Protein AF-A0A382YWA3-F1 (afdb_monomer_lite)

Secondary structure (DSSP, 8-state):
----TT--TTSHHHHHHHHHHHHHHHTTPPEEE---TTHHHHHHHHHHHTT--EEEEE---SS--PPPTT-SEEEE-

pLDDT: mean 93.29, std 7.41, range [61.38, 98.62]

Sequence (77 aa):
VFGSARFKPDHPYYALGREVGAGLARLGFTVMTGGGPGLMEATNRGAKEAGGRSVACNIRLPKEEDPNPYLDHFVTA

Organism: NCBI:txid408172

Structure (mmCIF, N/CA/C/O backbone):
data_AF-A0A382YWA3-F1
#
_entry.id   AF-A0A382YWA3-F1
#
loop_
_atom_site.group_PDB
_atom_site.id
_atom_site.type_symbol
_atom_site.label_atom_id
_atom_site.label_alt_id
_atom_site.label_comp_id
_atom_site.label_asym_id
_atom_site.label_e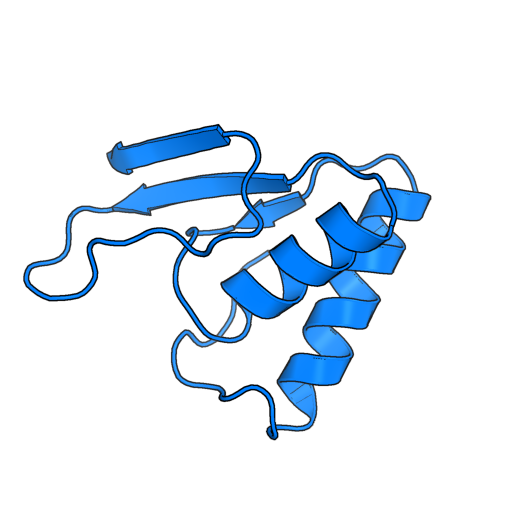ntity_id
_atom_site.label_seq_id
_atom_site.pdbx_PDB_ins_code
_atom_site.Cartn_x
_atom_site.Cartn_y
_atom_site.Cartn_z
_atom_site.occupancy
_atom_site.B_iso_or_equiv
_atom_site.auth_seq_id
_atom_site.auth_comp_id
_atom_site.auth_asym_id
_atom_site.auth_atom_id
_atom_site.pdbx_PDB_model_num
ATOM 1 N N . VAL A 1 1 ? 4.403 1.851 4.692 1.00 92.19 1 VAL A N 1
ATOM 2 C CA . VAL A 1 1 ? 4.716 0.417 4.499 1.00 92.19 1 VAL A CA 1
ATOM 3 C C . VAL A 1 1 ? 5.644 0.281 3.307 1.00 92.19 1 VAL A C 1
ATOM 5 O O . VAL A 1 1 ? 5.385 0.904 2.282 1.00 92.19 1 VAL A O 1
ATOM 8 N N . PHE A 1 2 ? 6.723 -0.488 3.459 1.00 93.94 2 PHE A N 1
ATOM 9 C CA . PHE A 1 2 ? 7.700 -0.769 2.405 1.00 93.94 2 PHE A CA 1
ATOM 10 C C . PHE A 1 2 ? 7.689 -2.258 2.064 1.00 93.94 2 PHE A C 1
ATOM 12 O O . PHE A 1 2 ? 7.416 -3.089 2.928 1.00 93.94 2 PHE A O 1
ATOM 19 N N . GLY A 1 3 ? 7.994 -2.594 0.814 1.00 93.00 3 GLY A N 1
ATOM 20 C CA . GLY A 1 3 ? 8.029 -3.975 0.348 1.00 93.00 3 GLY A CA 1
ATOM 21 C C . GLY A 1 3 ? 8.432 -4.078 -1.120 1.00 93.00 3 GLY A C 1
ATOM 22 O O . GLY A 1 3 ? 8.561 -3.071 -1.812 1.00 93.00 3 GLY A O 1
ATOM 23 N N . SER A 1 4 ? 8.643 -5.309 -1.587 1.00 92.44 4 SER A N 1
ATOM 24 C CA . SER A 1 4 ? 9.058 -5.596 -2.964 1.00 92.44 4 SER A CA 1
ATOM 25 C C . SER A 1 4 ? 8.047 -5.085 -3.993 1.00 92.44 4 SER A C 1
ATOM 27 O O . SER A 1 4 ? 6.869 -5.441 -3.936 1.00 92.44 4 SER A O 1
ATOM 29 N N . ALA A 1 5 ? 8.536 -4.344 -4.990 1.00 91.12 5 ALA A N 1
ATOM 30 C CA . ALA A 1 5 ? 7.766 -3.936 -6.167 1.00 91.12 5 ALA A CA 1
ATOM 31 C C . ALA A 1 5 ? 7.489 -5.099 -7.144 1.00 91.12 5 ALA A C 1
ATOM 33 O O . ALA A 1 5 ? 6.661 -4.991 -8.040 1.00 91.12 5 ALA A O 1
ATOM 34 N N . ARG A 1 6 ? 8.184 -6.236 -6.985 1.00 91.31 6 ARG A N 1
ATOM 35 C CA . ARG A 1 6 ? 8.207 -7.331 -7.973 1.00 91.31 6 ARG A CA 1
ATOM 36 C C . ARG A 1 6 ? 7.219 -8.460 -7.689 1.00 91.31 6 ARG A C 1
ATOM 38 O O . ARG A 1 6 ? 7.102 -9.380 -8.495 1.00 91.31 6 ARG A O 1
ATOM 45 N N . PHE A 1 7 ? 6.566 -8.452 -6.530 1.00 92.06 7 PHE A N 1
ATOM 46 C CA . PHE A 1 7 ? 5.632 -9.516 -6.165 1.00 92.06 7 PHE A CA 1
ATOM 47 C C . PHE A 1 7 ? 4.313 -9.334 -6.897 1.00 92.06 7 PHE A C 1
ATOM 49 O O . PHE A 1 7 ? 3.678 -8.296 -6.793 1.00 92.06 7 PHE A O 1
ATOM 56 N N . LYS A 1 8 ? 3.907 -10.353 -7.645 1.00 91.75 8 LYS A N 1
ATOM 57 C CA . LYS A 1 8 ? 2.654 -10.348 -8.393 1.00 91.75 8 LYS A CA 1
ATOM 58 C C . LYS A 1 8 ? 1.459 -10.682 -7.479 1.00 91.75 8 LYS A C 1
ATOM 60 O O . LYS A 1 8 ? 1.675 -11.205 -6.384 1.00 91.75 8 LYS A O 1
ATOM 65 N N . PRO A 1 9 ? 0.212 -10.408 -7.907 1.00 90.88 9 PRO A N 1
ATOM 66 C CA . PRO A 1 9 ? -0.988 -10.682 -7.109 1.00 90.88 9 PRO A CA 1
ATOM 67 C C . PRO A 1 9 ? -1.198 -12.146 -6.694 1.00 90.88 9 PRO A C 1
ATOM 69 O O . PRO A 1 9 ? -1.887 -12.406 -5.713 1.00 90.88 9 PRO A O 1
ATOM 72 N N . ASP A 1 10 ? -0.616 -13.094 -7.428 1.00 93.62 10 ASP A N 1
ATOM 73 C CA . ASP A 1 10 ? -0.620 -14.532 -7.135 1.00 93.62 10 ASP A CA 1
ATOM 74 C C . ASP A 1 10 ? 0.408 -14.941 -6.065 1.00 93.62 10 ASP A C 1
ATOM 76 O O . ASP A 1 10 ? 0.354 -16.049 -5.534 1.00 93.62 10 ASP A O 1
ATOM 80 N N . HIS A 1 11 ? 1.338 -14.053 -5.710 1.00 95.62 11 HIS A N 1
ATOM 81 C CA . HIS A 1 11 ? 2.332 -14.318 -4.682 1.00 95.62 11 HIS A CA 1
ATOM 82 C C . HIS A 1 11 ? 1.680 -14.305 -3.284 1.00 95.62 11 HIS A C 1
ATOM 84 O O . HIS A 1 11 ? 0.971 -13.350 -2.956 1.00 95.62 11 HIS A O 1
ATOM 90 N N . PRO A 1 12 ? 1.977 -15.266 -2.385 1.00 94.50 12 PRO A N 1
ATOM 91 C CA . PRO A 1 12 ? 1.344 -15.342 -1.060 1.00 94.50 12 PRO A CA 1
ATOM 92 C C . PRO A 1 12 ? 1.511 -14.059 -0.230 1.00 94.50 12 PRO A C 1
ATOM 94 O O . PRO A 1 12 ? 0.583 -13.604 0.435 1.00 94.50 12 PRO A O 1
ATOM 97 N N . TYR A 1 13 ? 2.673 -13.408 -0.321 1.00 96.31 13 TYR A N 1
ATOM 98 C CA . TYR A 1 13 ? 2.898 -12.129 0.359 1.00 96.31 13 TYR A CA 1
ATOM 99 C C . TYR A 1 13 ? 2.073 -10.957 -0.179 1.00 96.31 13 TYR A C 1
ATOM 101 O O . TYR A 1 13 ? 1.887 -9.991 0.555 1.00 96.31 13 TYR A O 1
ATOM 109 N N . TYR A 1 14 ? 1.552 -11.017 -1.408 1.00 97.38 14 TYR A N 1
ATOM 110 C CA . TYR A 1 14 ? 0.627 -9.991 -1.888 1.00 97.38 14 TYR A CA 1
ATOM 111 C C . TYR A 1 14 ? -0.688 -10.048 -1.099 1.00 97.38 14 TYR A C 1
ATOM 113 O O . TYR A 1 14 ? -1.156 -9.021 -0.609 1.00 97.38 14 TYR A O 1
ATOM 121 N N . ALA A 1 15 ? -1.245 -11.246 -0.891 1.00 96.25 15 ALA A N 1
ATOM 122 C CA . ALA A 1 15 ? -2.434 -11.427 -0.056 1.00 96.25 15 ALA A CA 1
ATOM 123 C C . ALA A 1 15 ? -2.196 -10.923 1.378 1.00 96.25 15 ALA A C 1
ATOM 125 O O . ALA A 1 15 ? -2.982 -10.123 1.885 1.00 96.25 15 ALA A O 1
ATOM 126 N N . LEU A 1 16 ? -1.050 -11.276 1.974 1.00 97.31 16 LEU A N 1
ATOM 127 C CA . LEU A 1 16 ? -0.663 -10.779 3.297 1.00 97.31 16 LEU A CA 1
ATOM 128 C C . LEU A 1 16 ? -0.534 -9.246 3.332 1.00 97.31 16 LEU A C 1
ATOM 130 O O . LEU A 1 16 ? -1.020 -8.606 4.260 1.00 97.31 16 LEU A O 1
ATOM 134 N N . GLY A 1 17 ? 0.084 -8.631 2.320 1.00 97.69 17 GLY A N 1
ATOM 135 C CA . GLY A 1 17 ? 0.206 -7.172 2.228 1.00 97.69 17 GLY A CA 1
ATOM 136 C C . GLY A 1 17 ? -1.155 -6.473 2.197 1.00 97.69 17 GLY A C 1
ATOM 137 O O . GLY A 1 17 ? -1.354 -5.458 2.867 1.00 97.69 17 GLY A O 1
ATOM 138 N N . ARG A 1 18 ? -2.125 -7.059 1.487 1.00 97.94 18 ARG A N 1
ATOM 139 C CA . ARG A 1 18 ? -3.511 -6.578 1.446 1.00 97.94 18 ARG A CA 1
ATOM 140 C C . ARG A 1 18 ? -4.205 -6.696 2.800 1.00 97.94 18 ARG A C 1
ATOM 142 O O . ARG A 1 18 ? -4.855 -5.746 3.231 1.00 97.94 18 ARG A O 1
ATOM 149 N N . GLU A 1 19 ? -4.027 -7.805 3.510 1.00 98.25 19 GLU A N 1
ATOM 150 C CA . GLU A 1 19 ? -4.559 -7.971 4.869 1.00 98.25 19 GLU A CA 1
ATOM 151 C C . GLU A 1 19 ? -3.961 -6.962 5.854 1.00 98.25 19 GLU A C 1
ATOM 153 O O . GLU A 1 19 ? -4.699 -6.350 6.630 1.00 98.25 19 GLU A O 1
ATOM 158 N N . VAL A 1 20 ? -2.647 -6.726 5.775 1.00 98.06 20 VAL A N 1
ATOM 159 C CA . VAL A 1 20 ? -1.947 -5.718 6.584 1.00 98.06 20 VAL A CA 1
ATOM 160 C C . VAL A 1 20 ? -2.504 -4.323 6.306 1.00 98.06 20 VAL A C 1
ATOM 162 O O . VAL A 1 20 ? -2.859 -3.612 7.245 1.00 98.06 20 VAL A O 1
ATOM 165 N N . GLY A 1 21 ? -2.643 -3.937 5.034 1.00 98.31 21 GLY A N 1
ATOM 166 C CA . GLY A 1 21 ? -3.224 -2.647 4.651 1.00 98.31 21 GLY A CA 1
ATOM 167 C C . GLY A 1 21 ? -4.643 -2.455 5.186 1.00 98.31 21 GLY A C 1
ATOM 168 O O . GLY A 1 21 ? -4.958 -1.412 5.759 1.00 98.31 21 GLY A O 1
ATOM 169 N N . ALA A 1 22 ? -5.478 -3.490 5.077 1.00 98.62 22 ALA A N 1
ATOM 170 C CA . ALA A 1 22 ? -6.843 -3.466 5.590 1.00 98.62 22 ALA A CA 1
ATOM 171 C C . ALA A 1 22 ? -6.888 -3.383 7.126 1.00 98.62 22 ALA A C 1
ATOM 173 O O . ALA A 1 22 ? -7.719 -2.673 7.691 1.00 98.62 22 ALA A O 1
ATOM 174 N N . GLY A 1 23 ? -5.987 -4.088 7.814 1.00 98.56 23 GLY A N 1
ATOM 175 C CA . GLY A 1 23 ? -5.847 -4.033 9.268 1.00 98.56 23 GLY A CA 1
ATOM 176 C C . GLY A 1 23 ? -5.454 -2.642 9.761 1.00 98.56 23 GLY A C 1
ATOM 177 O O . GLY A 1 23 ? -6.106 -2.108 10.654 1.00 98.56 23 GLY A O 1
ATOM 178 N N . LEU A 1 24 ? -4.450 -2.024 9.134 1.00 98.25 24 LEU A N 1
ATOM 179 C CA . LEU A 1 24 ? -4.009 -0.664 9.461 1.00 98.25 24 LEU A CA 1
ATOM 180 C C . LEU A 1 24 ? -5.133 0.361 9.262 1.00 98.25 24 LEU A C 1
ATOM 182 O O . LEU A 1 24 ? -5.368 1.189 10.140 1.00 98.25 24 LEU A O 1
ATOM 186 N N . ALA A 1 25 ? -5.867 0.262 8.153 1.00 98.06 25 ALA A N 1
ATOM 187 C CA . ALA A 1 25 ? -7.016 1.121 7.880 1.00 98.06 25 ALA A CA 1
ATOM 188 C C . ALA A 1 25 ? -8.129 0.968 8.930 1.00 98.06 25 ALA A C 1
ATOM 190 O O . ALA A 1 25 ? -8.632 1.967 9.438 1.00 98.06 25 ALA A O 1
ATOM 191 N N . ARG A 1 26 ? -8.476 -0.270 9.316 1.00 98.06 26 ARG A N 1
ATOM 192 C CA . ARG A 1 26 ? -9.482 -0.537 10.364 1.00 98.06 26 ARG A CA 1
ATOM 193 C C . ARG A 1 26 ? -9.082 -0.005 11.740 1.00 98.06 26 ARG A C 1
ATOM 195 O O . ARG A 1 26 ? -9.954 0.321 12.535 1.00 98.06 26 ARG A O 1
ATOM 202 N N . LEU A 1 27 ? -7.783 0.100 12.013 1.00 98.12 27 LEU A N 1
ATOM 203 C CA . LEU A 1 27 ? -7.252 0.722 13.228 1.00 98.12 27 LEU A CA 1
ATOM 204 C C . LEU A 1 27 ? -7.261 2.263 13.172 1.00 98.12 27 LEU A C 1
ATOM 206 O O . LEU A 1 27 ? -6.854 2.906 14.135 1.00 98.12 27 LEU A O 1
ATOM 210 N N . GLY A 1 28 ? -7.713 2.864 12.067 1.00 97.69 28 GLY A N 1
ATOM 211 C CA . GLY A 1 28 ? -7.784 4.314 11.885 1.00 97.69 28 GLY A CA 1
ATOM 212 C C . GLY A 1 28 ? -6.500 4.950 11.348 1.00 97.69 28 GLY A C 1
ATOM 213 O O . GLY A 1 28 ? -6.406 6.176 11.295 1.00 97.69 28 GLY A O 1
ATOM 214 N N . PHE A 1 29 ? -5.508 4.157 10.929 1.00 98.25 29 PHE A N 1
ATOM 215 C CA . PHE A 1 29 ? -4.283 4.697 10.341 1.00 98.25 29 PHE A CA 1
ATOM 216 C C . PHE A 1 29 ? -4.460 5.036 8.860 1.00 98.25 29 PHE A C 1
ATOM 218 O O . PHE A 1 29 ? -5.107 4.319 8.097 1.00 98.25 29 PHE A O 1
ATOM 225 N N . THR A 1 30 ? -3.791 6.108 8.431 1.00 97.94 30 THR A N 1
ATOM 226 C CA . THR A 1 30 ? -3.542 6.360 7.008 1.00 97.94 30 THR A CA 1
ATOM 227 C C . THR A 1 30 ? -2.404 5.466 6.532 1.00 97.94 30 THR A C 1
ATOM 229 O O . THR A 1 30 ? -1.338 5.417 7.148 1.00 97.94 30 THR A O 1
ATOM 232 N N . VAL A 1 31 ? -2.606 4.778 5.413 1.00 98.19 31 VAL A N 1
ATOM 233 C CA . VAL A 1 31 ? -1.593 3.910 4.815 1.00 98.19 31 VAL A CA 1
ATOM 234 C C . VAL A 1 31 ? -0.813 4.692 3.768 1.00 98.19 31 VAL A C 1
ATOM 236 O O . VAL A 1 31 ? -1.375 5.128 2.770 1.00 98.19 31 VAL A O 1
ATOM 239 N N . MET A 1 32 ? 0.496 4.836 3.987 1.00 97.25 32 MET A N 1
ATOM 240 C CA . MET A 1 32 ? 1.428 5.449 3.036 1.00 97.25 32 MET A CA 1
ATOM 241 C C . MET A 1 32 ? 2.429 4.424 2.494 1.00 97.25 32 MET A C 1
ATOM 243 O O . MET A 1 32 ? 3.002 3.657 3.275 1.00 97.25 32 MET A O 1
ATOM 247 N N . THR A 1 33 ? 2.679 4.428 1.184 1.00 96.31 33 THR A N 1
ATOM 248 C CA . THR A 1 33 ? 3.701 3.595 0.513 1.00 96.31 33 THR A CA 1
ATOM 249 C C . THR A 1 33 ? 4.519 4.420 -0.497 1.00 96.31 33 THR A C 1
ATOM 251 O O . THR A 1 33 ? 4.371 5.639 -0.561 1.00 96.31 33 THR A O 1
ATOM 254 N N . GLY A 1 34 ? 5.381 3.765 -1.286 1.00 93.75 34 GLY A N 1
ATOM 255 C CA . GLY A 1 34 ? 6.034 4.380 -2.450 1.00 93.75 34 GLY A CA 1
ATOM 256 C C . GLY A 1 34 ? 5.138 4.504 -3.692 1.00 93.75 34 GLY A C 1
ATOM 257 O O . GLY A 1 34 ? 5.542 5.103 -4.676 1.00 93.75 34 GLY A O 1
ATOM 258 N N . GLY A 1 35 ? 3.927 3.938 -3.675 1.00 92.62 35 GLY A N 1
ATOM 259 C CA . GLY A 1 35 ? 2.956 4.032 -4.771 1.00 92.62 35 GLY A CA 1
ATOM 260 C C . GLY A 1 35 ? 3.200 3.101 -5.959 1.00 92.62 35 GLY A C 1
ATOM 261 O O . GLY A 1 35 ? 2.333 3.003 -6.820 1.00 92.62 35 GLY A O 1
ATOM 262 N N . GLY A 1 36 ? 4.315 2.372 -5.983 1.00 92.25 36 GLY A N 1
ATOM 263 C CA . GLY A 1 36 ? 4.627 1.411 -7.040 1.00 92.25 36 GLY A CA 1
ATOM 264 C C . GLY A 1 36 ? 3.837 0.092 -6.964 1.00 92.25 36 GLY A C 1
ATOM 265 O O . GLY A 1 36 ? 2.959 -0.076 -6.106 1.00 92.25 36 GLY A O 1
ATOM 266 N N . PRO A 1 37 ? 4.166 -0.868 -7.846 1.00 93.88 37 PRO A N 1
ATOM 267 C CA . PRO A 1 37 ? 3.511 -2.170 -7.908 1.00 93.88 37 PRO A CA 1
ATOM 268 C C . PRO A 1 37 ? 3.875 -3.078 -6.719 1.00 93.88 37 PRO A C 1
ATOM 270 O O . PRO A 1 37 ? 4.591 -2.711 -5.782 1.00 93.88 37 PRO A O 1
ATOM 273 N N . GLY A 1 38 ? 3.350 -4.299 -6.748 1.00 94.69 38 GLY A N 1
ATOM 274 C CA . GLY A 1 38 ? 3.671 -5.358 -5.801 1.00 94.69 38 GLY A CA 1
ATOM 275 C C . GLY A 1 38 ? 3.160 -5.115 -4.391 1.00 94.69 38 GLY A C 1
ATOM 276 O O . GLY A 1 38 ? 1.975 -4.867 -4.199 1.00 94.69 38 GLY A O 1
ATOM 277 N N . LEU A 1 39 ? 4.020 -5.232 -3.374 1.00 96.75 39 LEU A N 1
ATOM 278 C CA . LEU A 1 39 ? 3.573 -5.125 -1.978 1.00 96.75 39 LEU A CA 1
ATOM 279 C C . LEU A 1 39 ? 3.078 -3.726 -1.606 1.00 96.75 39 LEU A C 1
ATOM 281 O O . LEU A 1 39 ? 2.242 -3.590 -0.710 1.00 96.75 39 LEU A O 1
ATOM 285 N N . MET A 1 40 ? 3.578 -2.693 -2.285 1.00 95.88 40 MET A N 1
ATOM 286 C CA . MET A 1 40 ? 3.088 -1.328 -2.108 1.00 95.88 40 MET A CA 1
ATOM 287 C C . MET A 1 40 ? 1.630 -1.238 -2.565 1.00 95.88 40 MET A C 1
ATOM 289 O O . MET A 1 40 ? 0.764 -0.909 -1.753 1.00 95.88 40 MET A O 1
ATOM 293 N N . GLU A 1 41 ? 1.352 -1.658 -3.802 1.00 96.75 41 GLU A N 1
ATOM 294 C CA . GLU A 1 41 ? -0.007 -1.790 -4.332 1.00 96.75 41 GLU A CA 1
ATOM 295 C C . GLU A 1 41 ? -0.898 -2.655 -3.435 1.00 96.75 41 GLU A C 1
ATOM 297 O O . GLU A 1 41 ? -1.990 -2.222 -3.077 1.00 96.75 41 GLU A O 1
ATOM 302 N N . ALA A 1 42 ? -0.436 -3.840 -3.021 1.00 97.88 42 ALA A N 1
ATOM 303 C CA . ALA A 1 42 ? -1.208 -4.740 -2.168 1.00 97.88 42 ALA A CA 1
ATOM 304 C C . ALA A 1 42 ? -1.684 -4.042 -0.888 1.00 97.88 42 ALA A C 1
ATOM 306 O O . ALA A 1 42 ? -2.857 -4.120 -0.521 1.00 97.88 42 ALA A O 1
ATOM 307 N N . THR A 1 43 ? -0.780 -3.307 -0.237 1.00 98.00 43 THR A N 1
ATOM 308 C CA . THR A 1 43 ? -1.081 -2.588 1.003 1.00 98.00 43 THR A CA 1
ATOM 309 C C . THR A 1 43 ? -2.040 -1.420 0.755 1.00 98.00 43 THR A C 1
ATOM 311 O O . THR A 1 43 ? -3.002 -1.253 1.505 1.00 98.00 43 THR A O 1
ATOM 314 N N . ASN A 1 44 ? -1.824 -0.629 -0.304 1.00 98.06 44 ASN A N 1
ATOM 315 C CA . ASN A 1 44 ? -2.725 0.471 -0.672 1.00 98.06 44 ASN A CA 1
ATOM 316 C C . ASN A 1 44 ? -4.131 -0.037 -1.003 1.00 98.06 44 ASN A C 1
ATOM 318 O O . ASN A 1 44 ? -5.122 0.501 -0.510 1.00 98.06 44 ASN A O 1
ATOM 322 N N . ARG A 1 45 ? -4.211 -1.124 -1.771 1.00 98.00 45 ARG A N 1
ATOM 323 C CA . ARG A 1 45 ? -5.454 -1.814 -2.105 1.00 98.00 45 ARG A CA 1
ATOM 324 C C . ARG A 1 45 ? -6.201 -2.257 -0.857 1.00 98.00 45 ARG A C 1
ATOM 326 O O . ARG A 1 45 ? -7.379 -1.948 -0.715 1.00 98.00 45 ARG A O 1
ATOM 333 N N . GLY A 1 46 ? -5.515 -2.938 0.059 1.00 98.12 46 GLY A N 1
ATOM 334 C CA . GLY A 1 46 ? -6.108 -3.395 1.313 1.00 98.12 46 GLY A CA 1
ATOM 335 C C . GLY A 1 46 ? -6.670 -2.250 2.150 1.00 98.12 46 GLY A C 1
ATOM 336 O O . GLY A 1 46 ? -7.785 -2.339 2.660 1.00 98.12 46 GLY A O 1
ATOM 337 N N . ALA A 1 47 ? -5.926 -1.147 2.242 1.00 98.31 47 ALA A N 1
ATOM 338 C CA . ALA A 1 47 ? -6.368 0.044 2.957 1.00 98.31 47 ALA A CA 1
ATOM 339 C C . ALA A 1 47 ? -7.627 0.657 2.330 1.00 98.31 47 ALA A C 1
ATOM 341 O O . ALA A 1 47 ? -8.594 0.946 3.035 1.00 98.31 47 ALA A O 1
ATOM 342 N N . LYS A 1 48 ? -7.628 0.802 1.001 1.00 97.69 48 LYS A N 1
ATOM 343 C CA . LYS A 1 48 ? -8.724 1.393 0.229 1.00 97.69 48 LYS A CA 1
ATOM 344 C C . LYS A 1 48 ? -10.010 0.573 0.330 1.00 97.69 48 LYS A C 1
ATOM 346 O O . LYS A 1 48 ? -11.081 1.127 0.549 1.00 97.69 48 LYS A O 1
ATOM 351 N N . GLU A 1 49 ? -9.905 -0.747 0.214 1.00 98.00 49 GLU A N 1
ATOM 352 C CA . GLU A 1 49 ? -11.044 -1.668 0.329 1.00 98.00 49 GLU A CA 1
ATOM 353 C C . GLU A 1 49 ? -11.638 -1.709 1.741 1.00 98.00 49 GLU A C 1
ATOM 355 O O . GLU A 1 49 ? -12.835 -1.932 1.898 1.00 98.00 49 GLU A O 1
ATOM 360 N N . ALA A 1 50 ? -10.824 -1.451 2.766 1.00 98.00 50 ALA A N 1
ATOM 361 C CA . ALA A 1 50 ? -11.285 -1.285 4.140 1.00 98.00 50 ALA A CA 1
ATOM 362 C C . ALA A 1 50 ? -11.865 0.115 4.432 1.00 98.00 50 ALA A C 1
ATOM 364 O O . ALA A 1 50 ? -12.195 0.402 5.581 1.00 98.00 50 ALA A O 1
ATOM 365 N N . GLY A 1 51 ? -11.975 0.992 3.426 1.00 97.31 51 GLY A N 1
ATOM 366 C CA . GLY A 1 51 ? -12.476 2.362 3.577 1.00 97.31 51 GLY A CA 1
ATOM 367 C C . GLY A 1 51 ? -11.479 3.336 4.213 1.00 97.31 51 GLY A C 1
ATOM 368 O O . GLY A 1 51 ? -11.861 4.442 4.589 1.00 97.31 51 GLY A O 1
ATOM 369 N N . GLY A 1 52 ? -10.210 2.942 4.350 1.00 97.31 52 GLY A N 1
ATOM 370 C CA . GLY A 1 52 ? -9.147 3.788 4.883 1.00 97.31 52 GLY A CA 1
ATOM 371 C C . GLY A 1 52 ? -8.532 4.723 3.844 1.00 97.31 52 GLY A C 1
ATOM 372 O O . GLY A 1 52 ? -8.713 4.570 2.636 1.00 97.31 52 GLY A O 1
ATOM 373 N N . ARG A 1 53 ? -7.750 5.685 4.341 1.00 97.56 53 ARG A N 1
ATOM 374 C CA . ARG A 1 53 ? -6.980 6.636 3.529 1.00 97.56 53 ARG A CA 1
ATOM 375 C C . ARG A 1 53 ? -5.709 5.963 3.002 1.00 97.56 53 ARG A C 1
ATOM 377 O O . ARG A 1 53 ? -4.925 5.427 3.788 1.00 97.56 53 ARG A O 1
ATOM 384 N N . SER A 1 54 ? -5.488 6.034 1.695 1.00 97.88 54 SER A N 1
ATOM 385 C CA . SER A 1 54 ? -4.359 5.416 0.996 1.00 97.88 54 SER A CA 1
ATOM 386 C C . SER A 1 54 ? -3.563 6.476 0.237 1.00 97.88 54 SER A C 1
ATOM 388 O O . SER A 1 54 ? -4.094 7.142 -0.649 1.00 97.88 54 SER A O 1
ATOM 390 N N . VAL A 1 55 ? -2.291 6.665 0.585 1.00 97.31 55 VAL A N 1
ATOM 391 C CA . VAL A 1 55 ? -1.430 7.706 0.003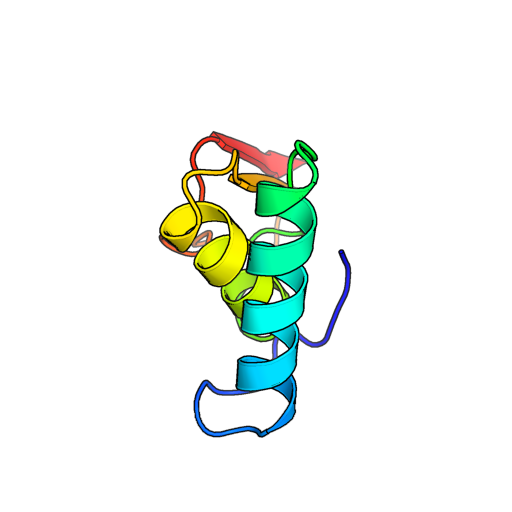 1.00 97.31 55 VAL A CA 1
ATOM 392 C C . VAL A 1 55 ? -0.070 7.159 -0.430 1.00 97.31 55 VAL A C 1
ATOM 394 O O . VAL A 1 55 ? 0.342 6.072 -0.010 1.00 97.31 55 VAL A O 1
ATOM 397 N N . ALA A 1 56 ? 0.640 7.906 -1.275 1.00 95.44 56 ALA A N 1
ATOM 398 C CA . ALA A 1 56 ? 1.987 7.545 -1.707 1.00 95.44 56 ALA A CA 1
ATOM 399 C C . ALA A 1 56 ? 2.957 8.730 -1.764 1.00 95.44 56 ALA A C 1
ATOM 401 O O . ALA A 1 56 ? 2.576 9.859 -2.068 1.00 95.44 56 ALA A O 1
ATOM 402 N N . CYS A 1 57 ? 4.230 8.431 -1.509 1.00 93.56 57 CYS A N 1
ATOM 403 C CA . CYS A 1 57 ? 5.363 9.305 -1.789 1.00 93.56 57 CYS A CA 1
ATOM 404 C C . CYS A 1 57 ? 6.267 8.586 -2.793 1.00 93.56 57 CYS A C 1
ATOM 406 O O . CYS A 1 57 ? 7.004 7.672 -2.420 1.00 93.56 57 CYS A O 1
ATOM 408 N N . ASN A 1 58 ? 6.132 8.945 -4.066 1.00 87.62 58 ASN A N 1
ATOM 409 C CA . ASN A 1 58 ? 6.848 8.321 -5.168 1.00 87.62 58 ASN A CA 1
ATOM 410 C C . ASN A 1 58 ? 8.143 9.084 -5.492 1.00 87.62 58 ASN A C 1
ATOM 412 O O . ASN A 1 58 ? 8.326 10.237 -5.095 1.00 87.62 58 ASN A O 1
ATOM 416 N N . ILE A 1 59 ? 9.023 8.437 -6.248 1.00 88.62 59 ILE A N 1
ATOM 417 C CA . ILE A 1 59 ? 10.255 9.005 -6.797 1.00 88.62 59 ILE A CA 1
ATOM 418 C C . ILE A 1 59 ? 10.218 8.934 -8.323 1.00 88.62 59 ILE A C 1
ATOM 420 O O . ILE A 1 59 ? 9.570 8.060 -8.897 1.00 88.62 59 ILE A O 1
ATOM 424 N N . ARG A 1 60 ? 10.941 9.827 -9.001 1.00 84.62 60 ARG A N 1
ATOM 425 C CA . ARG A 1 60 ? 11.083 9.748 -10.463 1.00 84.62 60 ARG A CA 1
ATOM 426 C C . ARG A 1 60 ? 11.991 8.591 -10.867 1.00 84.62 60 ARG A C 1
ATOM 428 O O . ARG A 1 60 ? 13.180 8.588 -10.542 1.00 84.62 60 ARG A O 1
ATOM 435 N N . LEU A 1 61 ? 11.449 7.640 -11.624 1.00 82.25 61 LEU A N 1
ATOM 436 C CA . LEU A 1 61 ? 12.200 6.526 -12.198 1.00 82.25 61 LEU A CA 1
ATOM 437 C C . LEU A 1 61 ? 12.073 6.521 -13.728 1.00 82.25 61 LEU A C 1
ATOM 439 O O . LEU A 1 61 ? 10.993 6.776 -14.244 1.00 82.25 61 LEU A O 1
ATOM 443 N N . PRO A 1 62 ? 13.122 6.141 -14.482 1.00 77.19 62 PRO A N 1
ATOM 444 C CA . PRO A 1 62 ? 13.082 6.146 -15.950 1.00 77.19 62 PRO A CA 1
ATOM 445 C C . PRO A 1 62 ? 12.069 5.180 -16.594 1.00 77.19 62 PRO A C 1
ATOM 447 O O . PRO A 1 62 ? 11.880 5.234 -17.807 1.00 77.19 62 PRO A O 1
ATOM 450 N N . LYS A 1 63 ? 11.512 4.223 -15.833 1.00 70.44 63 LYS A N 1
ATOM 451 C CA . LYS A 1 63 ? 10.68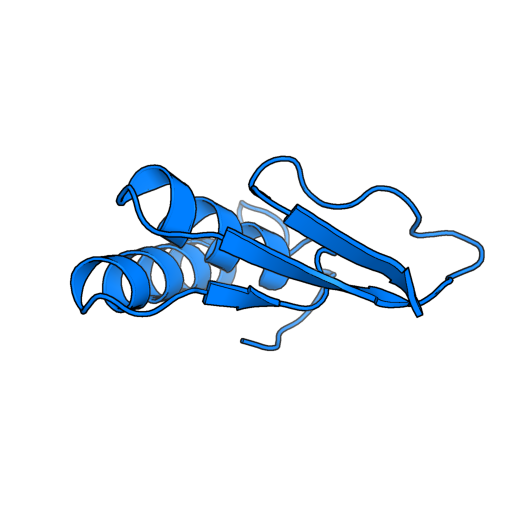5 3.109 -16.344 1.00 70.44 63 LYS A CA 1
ATOM 452 C C . LYS A 1 63 ? 9.489 2.709 -15.461 1.00 70.44 63 LYS A C 1
ATOM 454 O O . LYS A 1 63 ? 8.742 1.824 -15.860 1.00 70.44 63 LYS A O 1
ATOM 459 N N . GLU A 1 64 ? 9.291 3.331 -14.303 1.00 62.88 64 GLU A N 1
ATOM 460 C CA . GLU A 1 64 ? 8.162 3.064 -13.395 1.00 62.88 64 GLU A CA 1
ATOM 461 C C . GLU A 1 64 ? 7.537 4.410 -13.022 1.00 62.88 64 GLU A C 1
ATOM 463 O O . GLU A 1 64 ? 7.963 5.039 -12.058 1.00 62.88 64 GLU A O 1
ATOM 468 N N . GLU A 1 65 ? 6.594 4.895 -13.833 1.00 61.38 65 GLU A N 1
ATOM 469 C CA . GLU A 1 65 ? 5.993 6.221 -13.618 1.00 61.38 65 GLU A CA 1
ATOM 470 C C . GLU A 1 65 ? 4.569 6.168 -13.069 1.00 61.3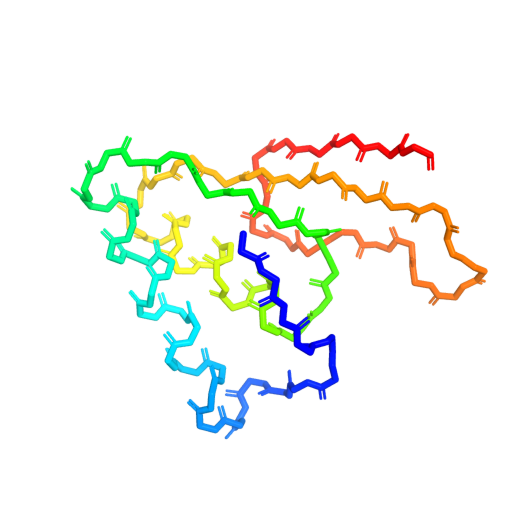8 65 GLU A C 1
ATOM 472 O O . GLU A 1 65 ? 4.205 7.042 -12.282 1.00 61.38 65 GLU A O 1
ATOM 477 N N . ASP A 1 66 ? 3.782 5.143 -13.407 1.00 79.25 66 ASP A N 1
ATOM 478 C CA . ASP A 1 66 ? 2.373 5.161 -13.032 1.00 79.25 66 ASP A CA 1
ATOM 479 C C . ASP A 1 66 ? 2.150 4.652 -11.598 1.00 79.25 66 ASP A C 1
ATOM 481 O O . ASP A 1 66 ? 2.471 3.500 -11.276 1.00 79.25 66 ASP A O 1
ATOM 485 N N . PRO A 1 67 ? 1.589 5.497 -10.715 1.00 88.00 67 PRO A N 1
ATOM 486 C CA . PRO A 1 67 ? 1.221 5.093 -9.372 1.00 88.00 67 PRO A CA 1
ATOM 487 C C . PRO A 1 67 ? 0.058 4.094 -9.427 1.00 88.00 67 PRO A C 1
ATOM 489 O O . PRO A 1 67 ? -0.807 4.150 -10.303 1.00 88.00 67 PRO A O 1
ATOM 492 N N . ASN A 1 68 ? 0.016 3.167 -8.472 1.00 91.69 68 ASN A N 1
ATOM 493 C CA . ASN A 1 68 ? -1.020 2.140 -8.441 1.00 91.69 68 ASN A CA 1
ATOM 494 C C . ASN A 1 68 ? -2.436 2.746 -8.269 1.00 91.69 68 ASN A C 1
ATOM 496 O O . ASN A 1 68 ? -2.594 3.796 -7.638 1.00 91.69 68 ASN A O 1
ATOM 500 N N . PRO A 1 69 ? -3.498 2.090 -8.778 1.00 94.19 69 PRO A N 1
ATOM 501 C CA . PRO A 1 69 ? -4.836 2.686 -8.868 1.00 94.19 69 PRO A CA 1
ATOM 502 C C . PRO A 1 69 ? -5.570 2.813 -7.521 1.00 94.19 69 PRO A C 1
ATOM 504 O O . PRO A 1 69 ? -6.714 3.262 -7.480 1.00 94.19 69 PRO A O 1
ATOM 507 N N . TYR A 1 70 ? -4.952 2.406 -6.409 1.00 96.44 70 TYR A N 1
ATOM 508 C CA . TYR A 1 70 ? -5.575 2.367 -5.083 1.00 96.44 70 TYR A CA 1
ATOM 509 C C . TYR A 1 70 ? -5.181 3.553 -4.198 1.00 96.44 70 TYR A C 1
ATOM 511 O O . TYR A 1 70 ? -5.309 3.488 -2.972 1.00 96.44 70 TYR A O 1
ATOM 519 N N . LEU A 1 71 ? -4.674 4.626 -4.799 1.00 95.62 71 LEU A N 1
ATOM 520 C CA . LEU A 1 71 ? -4.210 5.823 -4.111 1.00 95.62 71 LEU A CA 1
ATOM 521 C C . LEU A 1 71 ? -5.271 6.924 -4.159 1.00 95.62 71 LEU A C 1
ATOM 523 O O . LEU A 1 71 ? -5.832 7.219 -5.209 1.00 95.62 71 LEU A O 1
ATOM 527 N N . ASP A 1 72 ? -5.523 7.554 -3.014 1.00 95.44 72 ASP A N 1
ATOM 528 C CA . ASP A 1 72 ? -6.331 8.773 -2.913 1.00 95.44 72 ASP A CA 1
ATOM 529 C C . ASP A 1 72 ? -5.529 10.002 -3.333 1.00 95.44 72 ASP A C 1
ATOM 531 O O . ASP A 1 72 ? -6.039 10.906 -3.988 1.00 95.44 72 ASP A O 1
ATOM 535 N N . HIS A 1 73 ? -4.265 10.041 -2.908 1.00 94.19 73 HIS A N 1
ATOM 536 C CA . HIS A 1 73 ? -3.332 11.122 -3.185 1.00 94.19 73 HIS A CA 1
ATOM 537 C C . HIS A 1 73 ? -1.913 10.571 -3.271 1.00 94.19 73 HIS A C 1
ATOM 539 O O . HIS A 1 73 ? -1.540 9.659 -2.531 1.00 94.19 73 HIS A O 1
ATOM 545 N N . PHE A 1 74 ? -1.096 11.171 -4.125 1.00 93.12 74 PHE A N 1
ATOM 546 C CA . PHE A 1 74 ? 0.327 10.886 -4.179 1.00 93.12 74 PHE A CA 1
ATOM 547 C C . PHE A 1 74 ? 1.112 12.160 -4.473 1.00 93.12 74 PHE A C 1
ATOM 549 O O . PHE A 1 74 ? 0.605 13.095 -5.091 1.00 93.12 74 PHE A O 1
ATOM 556 N N . VAL A 1 75 ? 2.349 12.186 -3.994 1.00 92.19 75 VAL A N 1
ATOM 557 C CA . VAL A 1 75 ? 3.339 13.212 -4.319 1.00 92.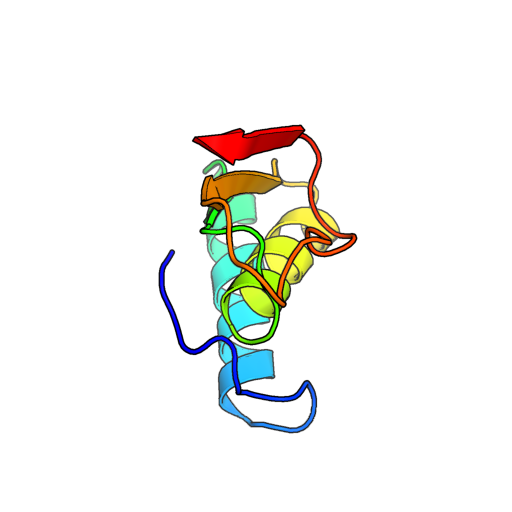19 75 VAL A CA 1
ATOM 558 C C . VAL A 1 75 ? 4.548 12.537 -4.946 1.00 92.19 75 VAL A C 1
ATOM 560 O O . VAL A 1 75 ? 4.868 11.404 -4.587 1.00 92.19 75 VAL A O 1
ATOM 563 N N . THR A 1 76 ? 5.216 13.231 -5.862 1.00 89.12 76 THR A N 1
ATOM 564 C CA . THR A 1 76 ? 6.439 12.743 -6.507 1.00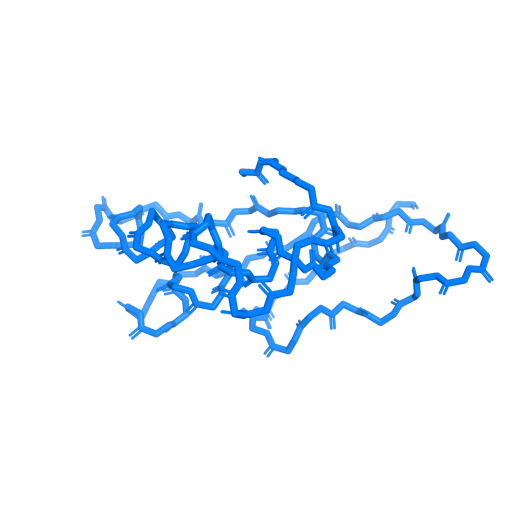 89.12 76 THR A CA 1
ATOM 565 C C . THR A 1 76 ? 7.579 13.694 -6.179 1.00 89.12 76 THR A C 1
ATOM 567 O O . THR A 1 76 ? 7.472 14.889 -6.469 1.00 89.12 76 THR A O 1
ATOM 570 N N . ALA A 1 77 ? 8.635 13.157 -5.568 1.00 79.06 77 ALA A N 1
ATOM 571 C CA . ALA A 1 77 ? 9.885 13.862 -5.295 1.00 79.06 77 ALA A CA 1
ATOM 572 C C . ALA A 1 77 ? 10.873 13.726 -6.464 1.00 79.06 77 ALA A C 1
ATOM 574 O O . ALA A 1 77 ? 10.934 12.635 -7.085 1.00 79.06 77 ALA A O 1
#

Radius of gyration: 11.3 Å; chains: 1; bounding box: 26×29×30 Å

Foldseek 3Di:
DEDDLPADCPHPVLCVLLCQLLVCLVVVDAAEYQQHHDSLLSSLNSNQVNVGAYEYEHEDDPPTDDGHPSHPYYDYD

InterPro domains:
  IPR041164 AF_1126-like [PF18306] (1-59)
  IPR052341 LOG family pyrimidine/purine nucleotide 5'-monophosphatases [PTHR43393] (1-76)